Protein AF-A0A4R6UPM4-F1 (afdb_monomer_lite)

Organism: NCBI:txid1510150

Foldseek 3Di:
DDDDDDPDDPPPDDDPPPPVPVPQLPCLVVLLVQLVVLCVCLVVDQDCDPVRDGSHSLVSSLVVLLVVCVVDVVCNLSSLLSNCLNCVVSNLSNLLSSVVSPDDLLQSLLSSCLSPVVCSVSSLVSSVVVPDDSVSSVVSNVNSPVD

Radius of gyration: 22.56 Å; chains: 1; bounding box: 60×66×60 Å

Secondary structure (DSSP, 8-state):
-------------S-----------TTHHHHHHHHHHHHHHHHH---B-TT--B--HHHHHHHHHHHHHHH-GGGHHHHHHHHHHH-GGGHHHHHHHHHHTT--HHHHHHHHHHH-GGGHHHHHHHHHHTT--HHHHHHHHHHHTT-

Structure (mmCIF, N/CA/C/O backbone):
data_AF-A0A4R6UPM4-F1
#
_entry.id   AF-A0A4R6UPM4-F1
#
loop_
_atom_site.group_PDB
_atom_site.id
_atom_site.type_symbol
_atom_site.label_atom_id
_atom_site.label_alt_id
_atom_site.label_comp_id
_atom_site.label_asym_id
_atom_site.label_entity_id
_atom_site.label_seq_id
_atom_site.pdbx_PDB_ins_code
_atom_site.Cartn_x
_atom_site.Cartn_y
_atom_site.Cartn_z
_atom_site.occupancy
_atom_site.B_iso_or_equiv
_atom_site.auth_seq_id
_atom_site.auth_comp_id
_atom_site.auth_asym_id
_atom_site.auth_atom_id
_atom_site.pdbx_PDB_model_num
ATOM 1 N N . MET A 1 1 ? 41.013 51.061 36.553 1.00 39.06 1 MET A N 1
ATOM 2 C CA . MET A 1 1 ? 41.361 50.838 35.130 1.00 39.06 1 MET A CA 1
ATOM 3 C C . MET A 1 1 ? 40.379 49.775 34.633 1.00 39.06 1 MET A C 1
ATOM 5 O O . MET A 1 1 ? 40.390 48.698 35.202 1.00 39.06 1 MET A O 1
ATOM 9 N N . LYS A 1 2 ? 39.269 50.135 33.957 1.00 41.62 2 LYS A N 1
ATOM 10 C CA . LYS A 1 2 ? 39.085 50.074 32.479 1.00 41.62 2 LYS A CA 1
ATOM 11 C C . LYS A 1 2 ? 39.757 48.802 31.922 1.00 41.62 2 LYS A C 1
ATOM 13 O O . LYS A 1 2 ? 40.970 48.718 32.026 1.00 41.62 2 LYS A O 1
ATOM 18 N N . HIS A 1 3 ? 39.065 47.754 31.465 1.00 38.69 3 HIS A N 1
ATOM 19 C CA . HIS A 1 3 ? 38.100 47.657 30.353 1.00 38.69 3 HIS A CA 1
ATOM 20 C C . HIS A 1 3 ? 37.214 46.396 30.553 1.00 38.69 3 HIS A C 1
ATOM 22 O O . HIS A 1 3 ? 37.731 45.360 30.948 1.00 38.69 3 HIS A O 1
ATOM 28 N N . ALA A 1 4 ? 35.880 46.490 30.568 1.00 42.16 4 ALA A N 1
ATOM 29 C CA . ALA A 1 4 ? 34.946 46.389 29.432 1.00 42.16 4 ALA A CA 1
ATOM 30 C C . ALA A 1 4 ? 34.896 45.006 28.747 1.00 42.16 4 ALA A C 1
ATOM 32 O O . ALA A 1 4 ? 35.821 44.659 28.027 1.00 42.16 4 ALA A O 1
ATOM 33 N N . LEU A 1 5 ? 33.765 44.301 28.891 1.00 43.56 5 LEU A N 1
ATOM 34 C CA . LEU A 1 5 ? 33.126 43.498 27.835 1.00 43.56 5 LEU A CA 1
ATOM 35 C C . LEU A 1 5 ? 31.602 43.442 28.113 1.00 43.56 5 LEU A C 1
ATOM 37 O O . LEU A 1 5 ? 31.212 43.166 29.249 1.00 43.56 5 LEU A O 1
ATOM 41 N N . PRO A 1 6 ? 30.741 43.777 27.133 1.00 47.28 6 PRO A N 1
ATOM 42 C CA . PRO A 1 6 ? 29.311 43.983 27.340 1.00 47.28 6 PRO A CA 1
ATOM 43 C C . PRO A 1 6 ? 28.505 42.686 27.188 1.00 47.28 6 PRO A C 1
ATOM 45 O O . PRO A 1 6 ? 28.637 41.962 26.204 1.00 47.28 6 PRO A O 1
ATOM 48 N N . VAL A 1 7 ? 27.604 42.438 28.138 1.00 47.47 7 VAL A N 1
ATOM 49 C CA . VAL A 1 7 ? 26.461 41.533 27.968 1.00 47.47 7 VAL A CA 1
ATOM 50 C C . VAL A 1 7 ? 25.374 42.335 27.267 1.00 47.47 7 VAL A C 1
ATOM 52 O O . VAL A 1 7 ? 24.732 43.159 27.905 1.00 47.47 7 VAL A O 1
ATOM 55 N N . LEU A 1 8 ? 25.205 42.142 25.960 1.00 49.12 8 LEU A N 1
ATOM 56 C CA . LEU A 1 8 ? 24.021 42.575 25.214 1.00 49.12 8 LEU A CA 1
ATOM 57 C C . LEU A 1 8 ? 24.000 41.862 23.858 1.00 49.12 8 LEU A C 1
ATOM 59 O O . LEU A 1 8 ? 24.664 42.266 22.911 1.00 49.12 8 LEU A O 1
ATOM 63 N N . ALA A 1 9 ? 23.202 40.803 23.772 1.00 43.78 9 ALA A N 1
ATOM 64 C CA . ALA A 1 9 ? 22.684 40.300 22.506 1.00 43.78 9 ALA A CA 1
ATOM 65 C C . ALA A 1 9 ? 21.214 39.920 22.709 1.00 43.78 9 ALA A C 1
ATOM 67 O O . ALA A 1 9 ? 20.818 38.760 22.663 1.00 43.78 9 ALA A O 1
ATOM 68 N N . ALA A 1 10 ? 20.402 40.945 22.971 1.00 47.97 10 ALA A N 1
ATOM 69 C CA . ALA A 1 10 ? 19.000 40.910 22.608 1.00 47.97 10 ALA A CA 1
ATOM 70 C C . ALA A 1 10 ? 18.923 41.068 21.082 1.00 47.97 10 ALA A C 1
ATOM 72 O O . ALA A 1 10 ? 19.136 42.152 20.548 1.00 47.97 10 ALA A O 1
ATOM 73 N N . CYS A 1 11 ? 18.629 39.974 20.390 1.00 38.09 11 CYS A N 1
ATOM 74 C CA . CYS A 1 11 ? 18.047 39.987 19.051 1.00 38.09 11 CYS A CA 1
ATOM 75 C C . CYS A 1 11 ? 16.863 39.018 19.046 1.00 38.09 11 CYS A C 1
ATOM 77 O O . CYS A 1 11 ? 16.859 37.985 18.388 1.00 38.09 11 CYS A O 1
ATOM 79 N N . CYS A 1 12 ? 15.828 39.378 19.808 1.00 47.19 12 CYS A N 1
ATOM 80 C CA . CYS A 1 12 ? 14.470 39.123 19.351 1.00 47.19 12 CYS A CA 1
ATOM 81 C C . CYS A 1 12 ? 14.254 40.035 18.149 1.00 47.19 12 CYS A C 1
ATOM 83 O O . CYS A 1 12 ? 14.247 41.249 18.343 1.00 47.19 12 CYS A O 1
ATOM 85 N N . SER A 1 13 ? 14.098 39.474 16.950 1.00 53.69 13 SER A N 1
ATOM 86 C CA . SER A 1 13 ? 13.156 39.951 15.929 1.00 53.69 13 SER A CA 1
ATOM 87 C C . SER A 1 13 ? 13.282 39.133 14.644 1.00 53.69 13 SER A C 1
ATOM 89 O O . SER A 1 13 ? 14.304 39.178 13.973 1.00 53.69 13 SER A O 1
ATOM 91 N N . LEU A 1 14 ? 12.162 38.509 14.268 1.00 52.38 14 LEU A N 1
ATOM 92 C CA . LEU A 1 14 ? 11.727 38.340 12.877 1.00 52.38 14 LEU A CA 1
ATOM 93 C C . LEU A 1 14 ? 12.456 37.283 12.033 1.00 52.38 14 LEU A C 1
ATOM 95 O O . LEU A 1 14 ? 13.168 37.600 11.094 1.00 52.38 14 LEU A O 1
ATOM 99 N N . TRP A 1 15 ? 12.137 36.015 12.291 1.00 47.62 15 TRP A N 1
ATOM 100 C CA . TRP A 1 15 ? 11.417 35.172 11.321 1.00 47.62 15 TRP A CA 1
ATOM 101 C C . TRP A 1 15 ? 11.082 33.829 11.974 1.00 47.62 15 TRP A C 1
ATOM 103 O O . TRP A 1 15 ? 11.710 32.800 11.750 1.00 47.62 15 TRP A O 1
ATOM 113 N N . CYS A 1 16 ? 10.022 33.842 12.788 1.00 43.16 16 CYS A N 1
ATOM 114 C CA . CYS A 1 16 ? 9.195 32.655 12.976 1.00 43.16 16 CYS A CA 1
ATOM 115 C C . CYS A 1 16 ? 8.468 32.371 11.656 1.00 43.16 16 CYS A C 1
ATOM 117 O O . CYS A 1 16 ? 7.284 32.648 11.507 1.00 43.16 16 CYS A O 1
ATOM 119 N N . GLY A 1 17 ? 9.201 31.840 10.685 1.00 39.72 17 GLY A N 1
ATOM 120 C CA . GLY A 1 17 ? 8.640 30.985 9.658 1.00 39.72 17 GLY A CA 1
ATOM 121 C C . GLY A 1 17 ? 8.707 29.559 10.176 1.00 39.72 17 GLY A C 1
ATOM 122 O O . GLY A 1 17 ? 9.474 28.757 9.657 1.00 39.72 17 GLY A O 1
ATOM 123 N N . ALA A 1 18 ? 7.939 29.240 11.221 1.00 44.41 18 ALA A N 1
ATOM 124 C CA . ALA A 1 18 ? 7.549 27.857 11.437 1.00 44.41 18 ALA A CA 1
ATOM 125 C C . ALA A 1 18 ? 6.606 27.518 10.279 1.00 44.41 18 ALA A C 1
ATOM 127 O O . ALA A 1 18 ? 5.385 27.592 10.403 1.00 44.41 18 ALA A O 1
ATOM 128 N N . ALA A 1 19 ? 7.182 27.222 9.111 1.00 45.12 19 ALA A N 1
ATOM 129 C CA . ALA A 1 19 ? 6.507 26.354 8.177 1.00 45.12 19 ALA A CA 1
ATOM 130 C C . ALA A 1 19 ? 6.122 25.143 9.021 1.00 45.12 19 ALA A C 1
ATOM 132 O O . ALA A 1 19 ? 6.991 24.512 9.628 1.00 45.12 19 ALA A O 1
ATOM 133 N N . ALA A 1 20 ? 4.824 24.878 9.137 1.00 41.53 20 ALA A N 1
ATOM 134 C CA . ALA A 1 20 ? 4.370 23.553 9.487 1.00 41.53 20 ALA A CA 1
ATOM 135 C C . ALA A 1 20 ? 4.952 22.648 8.398 1.00 41.53 20 ALA A C 1
ATOM 137 O O . ALA A 1 20 ? 4.371 22.495 7.325 1.00 41.53 20 ALA A O 1
ATOM 138 N N . ALA A 1 21 ? 6.177 22.173 8.619 1.00 42.34 21 ALA A N 1
ATOM 139 C CA . ALA A 1 21 ? 6.778 21.120 7.844 1.00 42.34 21 ALA A CA 1
ATOM 140 C C . ALA A 1 21 ? 5.893 19.923 8.156 1.00 42.34 21 ALA A C 1
ATOM 142 O O . ALA A 1 21 ? 6.089 19.250 9.163 1.00 42.34 21 ALA A O 1
ATOM 143 N N . GLY A 1 22 ? 4.830 19.758 7.362 1.00 52.12 22 GLY A N 1
ATOM 144 C CA . GLY A 1 22 ? 4.079 18.519 7.327 1.00 52.12 22 GLY A CA 1
ATOM 145 C C . GLY A 1 22 ? 5.127 17.438 7.162 1.00 52.12 22 GLY A C 1
ATOM 146 O O . GLY A 1 22 ? 5.891 17.476 6.194 1.00 52.12 22 GLY A O 1
ATOM 147 N N . GLU A 1 23 ? 5.263 16.611 8.192 1.00 60.75 23 GLU A N 1
ATOM 148 C CA . GLU A 1 23 ? 6.357 15.666 8.343 1.00 60.75 23 GLU A CA 1
ATOM 149 C C . GLU A 1 23 ? 6.380 14.797 7.086 1.00 60.75 23 GLU A C 1
ATOM 151 O O . GLU A 1 23 ? 5.492 13.980 6.841 1.00 60.75 23 GLU A O 1
ATOM 156 N N . THR A 1 24 ? 7.316 15.102 6.187 1.00 81.19 24 THR A N 1
ATOM 157 C CA . THR A 1 24 ? 7.349 14.459 4.880 1.00 81.19 24 THR A CA 1
ATOM 158 C C . THR A 1 24 ? 7.892 13.067 5.119 1.00 81.19 24 THR A C 1
ATOM 160 O O . THR A 1 24 ? 8.958 12.921 5.717 1.00 81.19 24 THR A O 1
ATOM 163 N N . ASN A 1 25 ? 7.146 12.048 4.696 1.00 88.44 25 ASN A N 1
ATOM 164 C CA . ASN A 1 25 ? 7.527 10.666 4.939 1.00 88.44 25 ASN A CA 1
ATOM 165 C C . ASN A 1 25 ? 8.954 10.419 4.400 1.00 88.44 25 ASN A C 1
ATOM 167 O O . ASN A 1 25 ? 9.212 10.709 3.224 1.00 88.44 25 ASN A O 1
ATOM 171 N N . PRO A 1 26 ? 9.884 9.904 5.232 1.00 92.25 26 PRO A N 1
ATOM 172 C CA . PRO A 1 26 ? 11.298 9.792 4.873 1.00 92.25 26 PRO A CA 1
ATOM 173 C C . PRO A 1 26 ? 11.546 8.887 3.658 1.00 92.25 26 PRO A C 1
ATOM 175 O O . PRO A 1 26 ? 12.593 8.991 3.024 1.00 92.25 26 PRO A O 1
ATOM 178 N N . TYR A 1 27 ? 10.584 8.035 3.293 1.00 96.94 27 TYR A N 1
ATOM 179 C CA . TYR A 1 27 ? 10.697 7.114 2.162 1.00 96.94 27 TYR A CA 1
ATOM 180 C C . TYR A 1 27 ? 10.088 7.630 0.857 1.00 96.94 27 TYR A C 1
ATOM 182 O O . TYR A 1 27 ? 10.147 6.930 -0.154 1.00 96.94 27 TYR A O 1
ATOM 190 N N . ASN A 1 28 ? 9.557 8.857 0.823 1.00 97.12 28 ASN A N 1
ATOM 191 C CA . ASN A 1 28 ? 9.021 9.426 -0.418 1.00 97.12 28 ASN A CA 1
ATOM 192 C C . ASN A 1 28 ? 10.089 9.511 -1.518 1.00 97.12 28 ASN A C 1
ATOM 194 O O . ASN A 1 28 ? 9.790 9.224 -2.672 1.00 97.12 28 ASN A O 1
ATOM 198 N N . ALA A 1 29 ? 11.341 9.834 -1.173 1.00 96.19 29 ALA A N 1
ATOM 199 C CA . ALA A 1 29 ? 12.440 9.863 -2.142 1.00 96.19 29 ALA A CA 1
ATOM 200 C C . ALA A 1 29 ? 12.736 8.472 -2.733 1.00 96.19 29 ALA A C 1
ATOM 202 O O . ALA A 1 29 ? 12.873 8.341 -3.946 1.00 96.19 29 ALA A O 1
ATOM 203 N N . TYR A 1 30 ? 12.753 7.436 -1.888 1.00 96.62 30 TYR A N 1
ATOM 204 C CA . TYR A 1 30 ? 12.938 6.045 -2.314 1.00 96.62 30 TYR A CA 1
ATOM 205 C C . TYR A 1 30 ? 11.845 5.611 -3.301 1.00 96.62 30 TYR A C 1
ATOM 207 O O . TYR A 1 30 ? 12.132 5.091 -4.378 1.00 96.62 30 TYR A O 1
ATOM 215 N N . PHE A 1 31 ? 10.581 5.889 -2.979 1.00 98.19 31 PHE A N 1
ATOM 216 C CA . PHE A 1 31 ? 9.471 5.539 -3.861 1.00 98.19 31 PHE A CA 1
ATOM 217 C C . PHE A 1 31 ? 9.400 6.404 -5.119 1.00 98.19 31 PHE A C 1
ATOM 219 O O . PHE A 1 31 ? 8.948 5.923 -6.156 1.00 98.19 31 PHE A O 1
ATOM 226 N N . GLN A 1 32 ? 9.853 7.657 -5.069 1.00 98.38 32 GLN A N 1
ATOM 227 C CA . GLN A 1 32 ? 9.954 8.494 -6.263 1.00 98.38 32 GLN A CA 1
ATOM 228 C C . GLN A 1 32 ? 10.977 7.910 -7.243 1.00 98.38 32 GLN A C 1
ATOM 230 O O . GLN A 1 32 ? 10.685 7.781 -8.431 1.00 98.38 32 GLN A O 1
ATOM 235 N N . GLU A 1 33 ? 12.133 7.472 -6.741 1.00 97.75 33 GLU A N 1
ATOM 236 C CA . GLU A 1 33 ? 13.143 6.801 -7.555 1.00 97.75 33 GLU A CA 1
ATOM 237 C C . GLU A 1 33 ? 12.604 5.495 -8.163 1.00 97.75 33 GLU A C 1
ATOM 239 O O . GLU A 1 33 ? 12.728 5.284 -9.371 1.00 97.75 33 GLU A O 1
ATOM 244 N N . ALA A 1 34 ? 11.928 4.657 -7.368 1.00 97.31 34 ALA A N 1
ATOM 245 C CA . ALA A 1 34 ? 11.306 3.425 -7.859 1.00 97.31 34 ALA A CA 1
ATOM 246 C C . ALA A 1 34 ? 10.280 3.696 -8.978 1.00 97.31 34 ALA A C 1
ATOM 248 O O . ALA A 1 34 ? 10.257 2.998 -9.995 1.00 97.31 34 ALA A O 1
ATOM 249 N N . LEU A 1 35 ? 9.457 4.742 -8.833 1.00 97.44 35 LEU A N 1
ATOM 250 C CA . LEU A 1 35 ? 8.493 5.156 -9.854 1.00 97.44 35 LEU A CA 1
ATOM 251 C C . LEU A 1 35 ? 9.185 5.555 -11.163 1.00 97.44 35 LEU A C 1
ATOM 253 O O . LEU A 1 35 ? 8.747 5.151 -12.245 1.00 97.44 35 LEU A O 1
ATOM 257 N N . ASP A 1 36 ? 10.260 6.334 -11.078 1.00 96.75 36 ASP A N 1
ATOM 258 C CA . ASP A 1 36 ? 10.990 6.816 -12.249 1.00 96.75 36 ASP A CA 1
ATOM 259 C C . ASP A 1 36 ? 11.743 5.683 -12.961 1.00 96.75 36 ASP A C 1
ATOM 261 O O . ASP A 1 36 ? 11.717 5.601 -14.198 1.00 96.75 36 ASP A O 1
ATOM 265 N N . GLN A 1 37 ? 12.318 4.743 -12.207 1.00 94.69 37 GLN A N 1
ATOM 266 C CA . GLN A 1 37 ? 12.907 3.518 -12.751 1.00 94.69 37 GLN A CA 1
ATOM 267 C C . GLN A 1 37 ? 11.852 2.669 -13.475 1.00 94.69 37 GLN A C 1
ATOM 269 O O . GLN A 1 37 ? 12.035 2.326 -14.644 1.00 94.69 37 GLN A O 1
ATOM 274 N N . CYS A 1 38 ? 10.708 2.398 -12.842 1.00 94.12 38 CYS A N 1
ATOM 275 C CA . CYS A 1 38 ? 9.637 1.602 -13.443 1.00 94.12 38 CYS A CA 1
ATOM 276 C C . CYS A 1 38 ? 9.047 2.245 -14.703 1.00 94.12 38 CYS A C 1
ATOM 278 O O . CYS A 1 38 ? 8.804 1.560 -15.697 1.00 94.12 38 CYS A O 1
ATOM 280 N N . ARG A 1 39 ? 8.876 3.573 -14.717 1.00 92.75 39 ARG A N 1
ATOM 281 C CA . ARG A 1 39 ? 8.463 4.315 -15.920 1.00 92.75 39 ARG A CA 1
ATOM 282 C C . ARG A 1 39 ? 9.494 4.223 -17.037 1.00 92.75 39 ARG A C 1
ATOM 284 O O . ARG A 1 39 ? 9.118 4.124 -18.201 1.00 92.75 39 ARG A O 1
ATOM 291 N N . THR A 1 40 ? 10.777 4.278 -16.697 1.00 91.25 40 THR A N 1
ATOM 292 C CA . THR A 1 40 ? 11.869 4.149 -17.666 1.00 91.25 40 THR A CA 1
ATOM 293 C C . THR A 1 40 ? 11.876 2.750 -18.273 1.00 91.25 40 THR A C 1
ATOM 295 O O . THR A 1 40 ? 11.833 2.614 -19.493 1.00 91.25 40 THR A O 1
ATOM 298 N N . LEU A 1 41 ? 11.823 1.711 -17.439 1.00 86.44 41 LEU A N 1
ATOM 299 C CA . LEU A 1 41 ? 11.785 0.320 -17.889 1.00 86.44 41 LEU A CA 1
ATOM 300 C C . LEU A 1 41 ? 10.557 0.033 -18.766 1.00 86.44 41 LEU A C 1
ATOM 302 O O . LEU A 1 41 ? 10.701 -0.542 -19.843 1.00 86.44 41 LEU A O 1
ATOM 306 N N . ALA A 1 42 ? 9.373 0.514 -18.374 1.00 85.38 42 ALA A N 1
ATOM 307 C CA . ALA A 1 42 ? 8.143 0.333 -19.148 1.00 85.38 42 ALA A CA 1
ATOM 308 C C . ALA A 1 42 ? 8.184 1.012 -20.530 1.00 85.38 42 ALA A C 1
ATOM 310 O O . ALA A 1 42 ? 7.531 0.550 -21.462 1.00 85.38 42 ALA A O 1
ATOM 311 N N . LYS A 1 43 ? 8.962 2.093 -20.695 1.00 83.00 43 LYS A N 1
ATOM 312 C CA . LYS A 1 43 ? 9.158 2.746 -22.001 1.00 83.00 43 LYS A CA 1
ATOM 313 C C . LYS A 1 43 ? 10.061 1.941 -22.934 1.00 83.00 43 LYS A C 1
ATOM 315 O O . LYS A 1 43 ? 9.815 1.921 -24.135 1.00 83.00 43 LYS A O 1
ATOM 320 N N . PHE A 1 44 ? 11.119 1.331 -22.401 1.00 75.69 44 PHE A N 1
ATOM 321 C CA . PHE A 1 44 ? 12.135 0.644 -23.207 1.00 75.69 44 PHE A CA 1
ATOM 322 C C . PHE A 1 44 ? 11.839 -0.834 -23.444 1.00 75.69 44 PHE A C 1
ATOM 324 O O . PHE A 1 44 ? 12.395 -1.412 -24.375 1.00 75.69 44 PHE A O 1
ATOM 331 N N . ASN A 1 45 ? 10.968 -1.438 -22.636 1.00 65.50 45 ASN A N 1
ATOM 332 C CA . ASN A 1 45 ? 10.633 -2.849 -22.748 1.00 65.50 45 ASN A CA 1
ATOM 333 C C . ASN A 1 45 ? 9.112 -3.071 -22.790 1.00 65.50 45 ASN A C 1
ATOM 335 O O . ASN A 1 45 ? 8.553 -3.651 -21.857 1.00 65.50 45 ASN A O 1
ATOM 339 N N . PRO A 1 46 ? 8.417 -2.631 -23.858 1.00 62.09 46 PRO A N 1
ATOM 340 C CA . PRO A 1 46 ? 7.016 -2.969 -24.075 1.00 62.09 46 PRO A CA 1
ATOM 341 C C . PRO A 1 46 ? 6.917 -4.440 -24.513 1.00 62.09 46 PRO A C 1
ATOM 343 O O . PRO A 1 46 ? 6.569 -4.742 -25.651 1.00 62.09 46 PRO A O 1
ATOM 346 N N . GLN A 1 47 ? 7.308 -5.377 -23.649 1.00 57.50 47 GLN A N 1
ATOM 347 C CA . GLN A 1 47 ? 7.097 -6.795 -23.901 1.00 57.50 47 GLN A CA 1
ATOM 348 C C . GLN A 1 47 ? 5.697 -7.174 -23.440 1.00 57.50 47 GLN A C 1
ATOM 350 O O . GLN A 1 47 ? 5.379 -7.162 -22.253 1.00 57.50 47 GLN A O 1
ATOM 355 N N . THR A 1 48 ? 4.870 -7.529 -24.414 1.00 52.25 48 THR A N 1
ATOM 356 C CA . THR A 1 48 ? 3.817 -8.519 -24.232 1.00 52.25 48 THR A CA 1
ATOM 357 C C . THR A 1 48 ? 4.529 -9.866 -24.228 1.00 52.25 48 THR A C 1
ATOM 359 O O . THR A 1 48 ? 5.016 -10.305 -25.272 1.00 52.25 48 THR A O 1
ATOM 362 N N . ASP A 1 49 ? 4.681 -10.504 -23.071 1.00 50.31 49 ASP A N 1
ATOM 363 C CA . ASP A 1 49 ? 5.12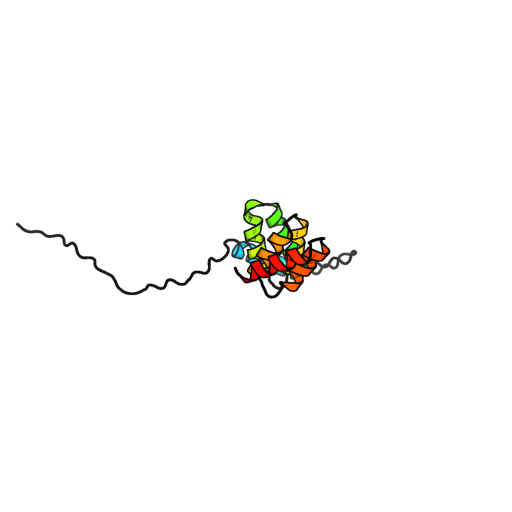3 -11.896 -23.078 1.00 50.31 49 ASP A CA 1
ATOM 364 C C . ASP A 1 49 ? 4.035 -12.794 -23.710 1.00 50.31 49 ASP A C 1
ATOM 366 O O . ASP A 1 49 ? 2.879 -12.395 -23.882 1.00 50.31 49 ASP A O 1
ATOM 370 N N . ALA A 1 50 ? 4.397 -14.021 -24.093 1.00 46.06 50 ALA A N 1
ATOM 371 C CA . ALA A 1 50 ? 3.455 -14.983 -24.676 1.00 46.06 50 ALA A CA 1
ATOM 372 C C . ALA A 1 50 ? 2.335 -15.416 -23.697 1.00 46.06 50 ALA A C 1
ATOM 374 O O . ALA A 1 50 ? 1.391 -16.087 -24.113 1.00 46.06 50 ALA A O 1
ATOM 375 N N . SER A 1 51 ? 2.426 -15.024 -22.419 1.00 51.84 51 SER A N 1
ATOM 376 C CA . SER A 1 51 ? 1.400 -15.188 -21.382 1.00 51.84 51 SER A CA 1
ATOM 377 C C . SER A 1 51 ? 0.498 -13.959 -21.193 1.00 51.84 51 SER A C 1
ATOM 379 O O . SER A 1 51 ? -0.445 -14.024 -20.407 1.00 51.84 51 SER A O 1
ATOM 381 N N . GLY A 1 52 ? 0.736 -12.860 -21.917 1.00 51.00 52 GLY A N 1
ATOM 382 C CA . GLY A 1 52 ? -0.043 -11.625 -21.817 1.00 51.00 52 GLY A CA 1
ATOM 383 C C . GLY A 1 52 ? 0.286 -10.736 -20.610 1.00 51.00 52 GLY A C 1
ATOM 384 O O . GLY A 1 52 ? -0.460 -9.792 -20.351 1.00 51.00 52 GLY A O 1
ATOM 385 N N . SER A 1 53 ? 1.375 -10.990 -19.878 1.00 51.41 53 SER A N 1
ATOM 386 C CA . SER A 1 53 ? 1.794 -10.158 -18.748 1.00 51.41 53 SER A CA 1
ATOM 387 C C . SER A 1 53 ? 2.491 -8.902 -19.269 1.00 51.41 53 SER A C 1
ATOM 389 O O . SER A 1 53 ? 3.626 -8.924 -19.742 1.00 51.41 53 SER A O 1
ATOM 391 N N . TYR A 1 54 ? 1.766 -7.789 -19.251 1.00 58.38 54 TYR A N 1
ATOM 392 C CA . TYR A 1 54 ? 2.273 -6.490 -19.671 1.00 58.38 54 TYR A CA 1
ATOM 393 C C . TYR A 1 54 ? 3.189 -5.924 -18.578 1.00 58.38 54 TYR A C 1
ATOM 395 O O . TYR A 1 54 ? 2.736 -5.665 -17.457 1.00 58.38 54 TYR A O 1
ATOM 403 N N . PHE A 1 55 ? 4.468 -5.695 -18.902 1.00 71.69 55 PHE A N 1
ATOM 404 C CA . PHE A 1 55 ? 5.381 -4.946 -18.034 1.00 71.69 55 PHE A CA 1
ATOM 405 C C . PHE A 1 55 ? 4.961 -3.462 -18.008 1.00 71.69 55 PHE A C 1
ATOM 407 O O . PHE A 1 55 ? 5.488 -2.619 -18.734 1.00 71.69 55 PHE A O 1
ATOM 414 N N . SER A 1 56 ? 3.949 -3.136 -17.196 1.00 87.19 56 SER A N 1
ATOM 415 C CA . SER A 1 56 ? 3.542 -1.757 -16.923 1.00 87.19 56 SER A CA 1
ATOM 416 C C . SER A 1 56 ? 4.420 -1.137 -15.845 1.00 87.19 56 SER A C 1
ATOM 418 O O . SER A 1 56 ? 4.921 -1.805 -14.939 1.00 87.19 56 SER A O 1
ATOM 420 N N . ALA A 1 57 ? 4.516 0.193 -15.886 1.00 91.75 57 ALA A N 1
ATOM 421 C CA . ALA A 1 57 ? 5.067 0.958 -14.776 1.00 91.75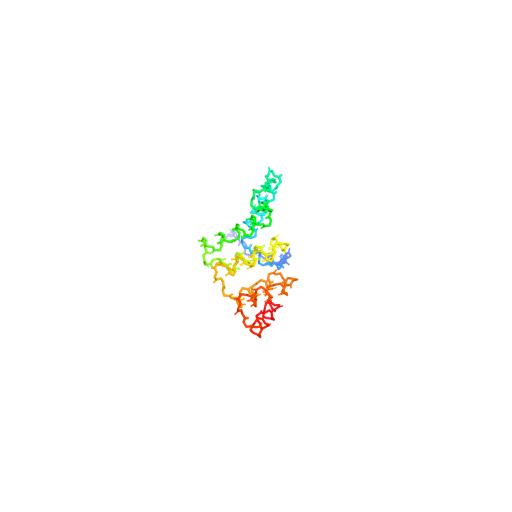 57 ALA A CA 1
ATOM 422 C C . ALA A 1 57 ? 4.304 0.689 -13.463 1.00 91.75 57 ALA A C 1
ATOM 424 O O . ALA A 1 57 ? 4.923 0.700 -12.408 1.00 91.75 57 ALA A O 1
ATOM 425 N N . GLU A 1 58 ? 3.000 0.400 -13.534 1.00 93.50 58 GLU A N 1
ATOM 426 C CA . GLU A 1 58 ? 2.166 0.027 -12.386 1.00 93.50 58 GLU A CA 1
ATOM 427 C C . GLU A 1 58 ? 2.590 -1.302 -11.754 1.00 93.50 58 GLU A C 1
ATOM 429 O O . GLU A 1 58 ? 2.929 -1.321 -10.574 1.00 93.50 58 GLU A O 1
ATOM 434 N N . HIS A 1 59 ? 2.639 -2.392 -12.530 1.00 91.38 59 HIS A N 1
ATOM 435 C CA . HIS A 1 59 ? 3.035 -3.704 -12.011 1.00 91.38 59 HIS A CA 1
ATOM 436 C C . HIS A 1 59 ? 4.465 -3.679 -11.470 1.00 91.38 59 HIS A C 1
ATOM 438 O O . HIS A 1 59 ? 4.727 -4.223 -10.399 1.00 91.38 59 HIS A O 1
ATOM 444 N N . CYS A 1 60 ? 5.384 -3.012 -12.177 1.00 93.69 60 CYS A N 1
ATOM 445 C CA . CYS A 1 60 ? 6.748 -2.817 -11.694 1.00 93.69 60 CYS A CA 1
ATOM 446 C C . CYS A 1 60 ? 6.766 -2.066 -10.357 1.00 93.69 60 CYS A C 1
ATOM 448 O O . CYS A 1 60 ? 7.441 -2.493 -9.423 1.00 93.69 60 CYS A O 1
ATOM 450 N N . TYR A 1 61 ? 6.011 -0.970 -10.250 1.00 97.31 61 TYR A N 1
ATOM 451 C CA . TYR A 1 61 ? 5.991 -0.145 -9.048 1.00 97.31 61 TYR A CA 1
ATOM 452 C C . TYR A 1 61 ? 5.410 -0.895 -7.853 1.00 97.31 61 TYR A C 1
ATOM 454 O O . TYR A 1 61 ? 6.025 -0.925 -6.792 1.00 97.31 61 TYR A O 1
ATOM 462 N N . ALA A 1 62 ? 4.271 -1.562 -8.034 1.00 96.38 62 ALA A N 1
ATOM 463 C CA . ALA A 1 62 ? 3.655 -2.347 -6.976 1.00 96.38 62 ALA A CA 1
ATOM 464 C C . ALA A 1 62 ? 4.541 -3.523 -6.538 1.00 96.38 62 ALA A C 1
ATOM 466 O O . ALA A 1 62 ? 4.609 -3.830 -5.349 1.00 96.38 62 ALA A O 1
ATOM 467 N N . TRP A 1 63 ? 5.271 -4.151 -7.467 1.00 94.94 63 TRP A N 1
ATOM 468 C CA . TRP A 1 63 ? 6.272 -5.164 -7.129 1.00 94.94 63 TRP A CA 1
ATOM 469 C C . TRP A 1 63 ? 7.435 -4.582 -6.312 1.00 94.94 63 TRP A C 1
ATOM 471 O O . TRP A 1 63 ? 7.803 -5.159 -5.294 1.00 94.94 63 TRP A O 1
ATOM 481 N N . GLN A 1 64 ? 7.962 -3.409 -6.677 1.00 96.94 64 GLN A N 1
ATOM 482 C CA . GLN A 1 64 ? 8.973 -2.705 -5.872 1.00 96.94 64 GLN A CA 1
ATOM 483 C C . GLN A 1 64 ? 8.447 -2.364 -4.468 1.00 96.94 64 GLN A C 1
ATOM 485 O O . GLN A 1 64 ? 9.148 -2.560 -3.476 1.00 96.94 64 GLN A O 1
ATOM 490 N N . SER A 1 65 ? 7.191 -1.920 -4.356 1.00 98.00 65 SER A N 1
ATOM 491 C CA . SER A 1 65 ? 6.537 -1.709 -3.061 1.00 98.00 65 SER A CA 1
ATOM 492 C C . SER A 1 65 ? 6.449 -2.994 -2.242 1.00 98.00 65 SER A C 1
ATOM 494 O O . SER A 1 65 ? 6.781 -2.974 -1.059 1.00 98.00 65 SER A O 1
ATOM 496 N N . GLN A 1 66 ? 6.070 -4.111 -2.869 1.00 97.56 66 GLN A N 1
ATOM 497 C CA . GLN A 1 66 ? 6.041 -5.425 -2.229 1.00 97.56 66 GLN A CA 1
ATOM 498 C C . GLN A 1 66 ? 7.409 -5.792 -1.639 1.00 97.56 66 GLN A C 1
ATOM 500 O O . GLN A 1 66 ? 7.492 -6.141 -0.461 1.00 97.56 66 GLN A O 1
ATOM 505 N N . LEU A 1 67 ? 8.474 -5.661 -2.435 1.00 97.31 67 LEU A N 1
ATOM 506 C CA . LEU A 1 67 ? 9.838 -5.953 -1.996 1.00 97.31 67 LEU A CA 1
ATOM 507 C C . LEU A 1 67 ? 10.245 -5.083 -0.804 1.00 97.31 67 LEU A C 1
ATOM 509 O O . LEU A 1 67 ? 10.795 -5.601 0.161 1.00 97.31 67 LEU A O 1
ATOM 513 N N . ALA A 1 68 ? 9.921 -3.786 -0.821 1.00 97.56 68 ALA A N 1
ATOM 514 C CA . ALA A 1 68 ? 10.205 -2.893 0.303 1.00 97.56 68 ALA A CA 1
ATOM 515 C C . ALA A 1 68 ? 9.493 -3.340 1.593 1.00 97.56 68 ALA A C 1
ATOM 517 O O . ALA A 1 68 ? 10.074 -3.306 2.680 1.00 97.56 68 ALA A O 1
ATOM 518 N N . TYR A 1 69 ? 8.241 -3.795 1.487 1.00 97.31 69 TYR A N 1
ATOM 519 C CA . TYR A 1 69 ? 7.504 -4.335 2.630 1.00 97.31 69 TYR A CA 1
ATOM 520 C C . TYR A 1 69 ? 8.169 -5.599 3.186 1.00 97.31 69 TYR A C 1
ATOM 522 O O . TYR A 1 69 ? 8.254 -5.777 4.404 1.00 97.31 69 TYR A O 1
ATOM 530 N N . GLU A 1 70 ? 8.613 -6.495 2.312 1.00 96.25 70 GLU A N 1
ATOM 531 C CA . GLU A 1 70 ? 9.243 -7.761 2.685 1.00 96.25 70 GLU A CA 1
ATOM 532 C C . GLU A 1 70 ? 10.631 -7.558 3.306 1.00 96.25 70 GLU A C 1
ATOM 534 O O . GLU A 1 70 ? 10.910 -8.168 4.338 1.00 96.25 70 GLU A O 1
ATOM 539 N N . ASP A 1 71 ? 11.442 -6.664 2.736 1.00 96.69 71 ASP A N 1
ATOM 540 C CA . ASP A 1 71 ? 12.835 -6.416 3.126 1.00 96.69 71 ASP A CA 1
ATOM 541 C C . ASP A 1 71 ? 12.963 -5.773 4.515 1.00 96.69 71 ASP A C 1
ATOM 543 O O . ASP A 1 71 ? 13.801 -6.175 5.323 1.00 96.69 71 ASP A O 1
ATOM 547 N N . ASN A 1 72 ? 12.083 -4.820 4.846 1.00 95.25 72 ASN A N 1
ATOM 548 C CA . ASN A 1 72 ? 12.098 -4.169 6.155 1.00 95.25 72 ASN A CA 1
ATOM 549 C C . ASN A 1 72 ? 10.695 -4.101 6.794 1.00 95.25 72 ASN A C 1
ATOM 551 O O . ASN A 1 72 ? 9.992 -3.085 6.710 1.00 95.25 72 ASN A O 1
ATOM 555 N N . PRO A 1 73 ? 10.296 -5.168 7.522 1.00 92.69 73 PRO A N 1
ATOM 556 C CA . PRO A 1 73 ? 8.997 -5.257 8.181 1.00 92.69 73 PRO A CA 1
ATOM 557 C C . PRO A 1 73 ? 8.701 -4.154 9.198 1.00 92.69 73 PRO A C 1
ATOM 559 O O . PRO A 1 73 ? 7.535 -3.835 9.420 1.00 92.69 73 PRO A O 1
ATOM 562 N N . GLN A 1 74 ? 9.732 -3.562 9.808 1.00 93.88 74 GLN A N 1
ATOM 563 C CA . GLN A 1 74 ? 9.569 -2.508 10.816 1.00 93.88 74 GLN A CA 1
ATOM 564 C C . GLN A 1 74 ? 9.138 -1.174 10.193 1.00 93.88 74 GLN A C 1
ATOM 566 O O . GLN A 1 74 ? 8.490 -0.372 10.860 1.00 93.88 74 GLN A O 1
ATOM 571 N N . ALA A 1 75 ? 9.459 -0.952 8.915 1.00 96.44 75 ALA A N 1
ATOM 572 C CA . ALA A 1 75 ? 9.120 0.262 8.174 1.00 96.44 75 ALA A CA 1
ATOM 573 C C . ALA A 1 75 ? 7.885 0.102 7.266 1.00 96.44 75 ALA A C 1
ATOM 575 O O . ALA A 1 75 ? 7.505 1.051 6.580 1.00 96.44 75 ALA A O 1
ATOM 576 N N . ARG A 1 76 ? 7.223 -1.066 7.274 1.00 95.94 76 ARG A N 1
ATOM 577 C CA . ARG A 1 76 ? 6.066 -1.404 6.419 1.00 95.94 76 ARG A CA 1
ATOM 578 C C . ARG A 1 76 ? 4.997 -0.310 6.362 1.00 95.94 76 ARG A C 1
ATOM 580 O O . ARG A 1 76 ? 4.599 0.089 5.271 1.00 95.94 76 ARG A O 1
ATOM 587 N N . ASP A 1 77 ? 4.579 0.221 7.509 1.00 97.06 77 ASP A N 1
ATOM 588 C CA . ASP A 1 77 ? 3.553 1.272 7.582 1.00 97.06 77 ASP A CA 1
ATOM 589 C C . ASP A 1 77 ? 3.977 2.554 6.852 1.00 97.06 77 ASP A C 1
ATOM 591 O O . ASP A 1 77 ? 3.198 3.164 6.109 1.00 97.06 77 ASP A O 1
ATOM 595 N N . GLN A 1 78 ? 5.236 2.950 7.050 1.00 97.62 78 GLN A N 1
ATOM 596 C CA . GLN A 1 78 ? 5.818 4.132 6.425 1.00 97.62 78 GLN A CA 1
ATOM 597 C C . GLN A 1 78 ? 6.001 3.900 4.924 1.00 97.62 78 GLN A C 1
ATOM 599 O O . GLN A 1 78 ? 5.706 4.799 4.140 1.00 97.62 78 GLN A O 1
ATOM 604 N N . TYR A 1 79 ? 6.385 2.694 4.503 1.00 98.44 79 TYR A N 1
ATOM 605 C CA . TYR A 1 79 ? 6.484 2.357 3.089 1.00 98.44 79 TYR A CA 1
ATOM 606 C C . TYR A 1 79 ? 5.137 2.349 2.375 1.00 98.44 79 TYR A C 1
ATOM 608 O O . TYR A 1 79 ? 5.034 2.917 1.292 1.00 98.44 79 TYR A O 1
ATOM 616 N N . LEU A 1 80 ? 4.095 1.750 2.960 1.00 98.44 80 LEU A N 1
ATOM 617 C CA . LEU A 1 80 ? 2.758 1.761 2.359 1.00 98.44 80 LEU A CA 1
ATOM 618 C C . LEU A 1 80 ? 2.258 3.199 2.193 1.00 98.44 80 LEU A C 1
ATOM 620 O O . LEU A 1 80 ? 1.795 3.582 1.122 1.00 98.44 80 LEU A O 1
ATOM 624 N N . THR A 1 81 ? 2.421 4.011 3.236 1.00 98.12 81 THR A N 1
ATOM 625 C CA . THR A 1 81 ? 2.042 5.427 3.210 1.00 98.12 81 THR A CA 1
ATOM 626 C C . THR A 1 81 ? 2.801 6.190 2.120 1.00 98.12 81 THR A C 1
ATOM 628 O O . THR A 1 81 ? 2.179 6.894 1.329 1.00 98.12 81 THR A O 1
ATOM 631 N N . ALA A 1 82 ? 4.126 6.025 2.038 1.00 98.19 82 ALA A N 1
ATOM 632 C CA . ALA A 1 82 ? 4.958 6.703 1.045 1.00 98.19 82 ALA A CA 1
ATOM 633 C C . ALA A 1 82 ? 4.615 6.277 -0.389 1.00 98.19 82 ALA A C 1
ATOM 635 O O . ALA A 1 82 ? 4.453 7.127 -1.263 1.00 98.19 82 ALA A O 1
ATOM 636 N N . ALA A 1 83 ? 4.447 4.973 -0.626 1.00 98.50 83 ALA A N 1
ATOM 637 C CA . ALA A 1 83 ? 4.126 4.444 -1.947 1.00 98.50 83 ALA A CA 1
ATOM 638 C C . ALA A 1 83 ? 2.810 5.031 -2.491 1.00 98.50 83 ALA A C 1
ATOM 640 O O . ALA A 1 83 ? 2.742 5.498 -3.628 1.00 98.50 83 ALA A O 1
ATOM 641 N N . LEU A 1 84 ? 1.777 5.093 -1.644 1.00 98.25 84 LEU A N 1
ATOM 642 C CA . LEU A 1 84 ? 0.475 5.657 -2.009 1.00 98.25 84 LEU A CA 1
ATOM 643 C C . LEU A 1 84 ? 0.508 7.183 -2.188 1.00 98.25 84 LEU A C 1
ATOM 645 O O . LEU A 1 84 ? -0.228 7.713 -3.018 1.00 98.25 84 LEU A O 1
ATOM 649 N N . GLN A 1 85 ? 1.354 7.894 -1.437 1.00 97.12 85 GLN A N 1
ATOM 650 C CA . GLN A 1 85 ? 1.543 9.340 -1.595 1.00 97.12 85 GLN A CA 1
ATOM 651 C C . GLN A 1 85 ? 2.271 9.692 -2.898 1.00 97.12 85 GLN A C 1
ATOM 653 O O . GLN A 1 85 ? 1.918 10.674 -3.551 1.00 97.12 85 GLN A O 1
ATOM 658 N N . VAL A 1 86 ? 3.279 8.902 -3.276 1.00 98.19 86 VAL A N 1
ATOM 659 C CA . VAL A 1 86 ? 4.120 9.148 -4.456 1.00 98.19 86 VAL A CA 1
ATOM 660 C C . VAL A 1 86 ? 3.421 8.745 -5.754 1.00 98.19 86 VAL A C 1
ATOM 662 O O . VAL A 1 86 ? 3.472 9.484 -6.740 1.00 98.19 86 VAL A O 1
ATOM 665 N N . ALA A 1 87 ? 2.760 7.587 -5.776 1.00 97.94 87 ALA A N 1
ATOM 666 C CA . ALA A 1 87 ? 2.094 7.069 -6.967 1.00 97.94 87 ALA A CA 1
ATOM 667 C C . ALA A 1 87 ? 0.621 6.717 -6.696 1.00 97.94 87 ALA A C 1
ATOM 669 O O . ALA A 1 87 ? 0.223 5.562 -6.858 1.00 97.94 87 ALA A O 1
ATOM 670 N N . PRO A 1 88 ? -0.231 7.699 -6.342 1.00 97.38 88 PRO A N 1
ATOM 671 C CA . PRO A 1 88 ? -1.640 7.448 -6.036 1.00 97.38 88 PRO A CA 1
ATOM 672 C C . PRO A 1 88 ? -2.418 6.836 -7.209 1.00 97.38 88 PRO A C 1
ATOM 674 O O . PRO A 1 88 ? -3.426 6.168 -7.003 1.00 97.38 88 PRO A O 1
ATOM 677 N N . GLN A 1 89 ? -1.952 7.022 -8.447 1.00 96.75 89 GLN A N 1
ATOM 678 C CA . GLN A 1 89 ? -2.534 6.370 -9.621 1.00 96.75 89 GLN A CA 1
ATOM 679 C C . GLN A 1 89 ? -2.357 4.840 -9.637 1.00 96.75 89 GLN A C 1
ATOM 681 O O . GLN A 1 89 ? -3.050 4.184 -10.401 1.00 96.75 89 GLN A O 1
ATOM 686 N N . TYR A 1 90 ? -1.454 4.284 -8.819 1.00 97.44 90 TYR A N 1
ATOM 687 C CA . TYR A 1 90 ? -1.201 2.840 -8.672 1.00 97.44 90 TYR A CA 1
ATOM 688 C C . TYR A 1 90 ? -1.696 2.306 -7.320 1.00 97.44 90 TYR A C 1
ATOM 690 O O . TYR A 1 90 ? -1.236 1.269 -6.837 1.00 97.44 90 TYR A O 1
ATOM 698 N N . ALA A 1 91 ? -2.607 3.039 -6.672 1.00 97.81 91 ALA A N 1
ATOM 699 C CA . ALA A 1 91 ? -3.058 2.762 -5.315 1.00 97.81 91 ALA A CA 1
ATOM 700 C C . ALA A 1 91 ? -3.688 1.373 -5.145 1.00 97.81 91 ALA A C 1
ATOM 702 O O . ALA A 1 91 ? -3.446 0.723 -4.132 1.00 97.81 91 ALA A O 1
ATOM 703 N N . GLU A 1 92 ? -4.472 0.916 -6.124 1.00 97.94 92 GLU A N 1
ATOM 704 C CA . GLU A 1 92 ? -5.140 -0.389 -6.096 1.00 97.94 92 GLU A CA 1
ATOM 705 C C . GLU A 1 92 ? -4.136 -1.544 -6.013 1.00 97.94 92 GLU A C 1
ATOM 707 O O . GLU A 1 92 ? -4.146 -2.294 -5.034 1.00 97.94 92 GLU A O 1
ATOM 712 N N . GLU A 1 93 ? -3.231 -1.645 -6.989 1.00 97.38 93 GLU A N 1
ATOM 713 C CA . GLU A 1 93 ? -2.241 -2.723 -7.053 1.00 97.38 93 GLU A CA 1
ATOM 714 C C . GLU A 1 93 ? -1.238 -2.628 -5.889 1.00 97.38 93 GLU A C 1
ATOM 716 O O . GLU A 1 93 ? -0.924 -3.628 -5.245 1.00 97.38 93 GLU A O 1
ATOM 721 N N . THR A 1 94 ? -0.796 -1.416 -5.530 1.00 98.31 94 THR A N 1
ATOM 722 C CA . THR A 1 94 ? 0.116 -1.189 -4.389 1.00 98.31 94 THR A CA 1
ATOM 723 C C . THR A 1 94 ? -0.503 -1.673 -3.075 1.00 98.31 94 THR A C 1
ATOM 725 O O . THR A 1 94 ? 0.134 -2.379 -2.289 1.00 98.31 94 THR A O 1
ATOM 728 N N . PHE A 1 95 ? -1.772 -1.332 -2.839 1.00 98.69 95 PHE A N 1
ATOM 729 C CA . PHE A 1 95 ? -2.500 -1.772 -1.655 1.00 98.69 95 PHE A CA 1
ATOM 730 C C . PHE A 1 95 ? -2.761 -3.282 -1.666 1.00 98.69 95 PHE A C 1
ATOM 732 O O . PHE A 1 95 ? -2.623 -3.939 -0.633 1.00 98.69 95 PHE A O 1
ATOM 739 N N . ALA A 1 96 ? -3.095 -3.850 -2.827 1.00 98.38 96 ALA A N 1
ATOM 740 C CA . ALA A 1 96 ? -3.254 -5.289 -2.998 1.00 98.38 96 ALA A CA 1
ATOM 741 C C . ALA A 1 96 ? -1.979 -6.043 -2.586 1.00 98.38 96 ALA A C 1
ATOM 743 O O . ALA A 1 96 ? -2.066 -6.966 -1.774 1.00 98.38 96 ALA A O 1
ATOM 744 N N . LYS A 1 97 ? -0.799 -5.589 -3.033 1.00 97.94 97 LYS A N 1
ATOM 745 C CA . LYS A 1 97 ? 0.490 -6.175 -2.634 1.00 97.94 97 LYS A CA 1
ATOM 746 C C . LYS A 1 97 ? 0.762 -6.086 -1.138 1.00 97.94 97 LYS A C 1
ATOM 748 O O . LYS A 1 97 ? 1.263 -7.050 -0.568 1.00 97.94 97 LYS A O 1
ATOM 753 N N . ALA A 1 98 ? 0.392 -4.986 -0.480 1.00 98.19 98 ALA A N 1
ATOM 754 C CA . ALA A 1 98 ? 0.512 -4.880 0.976 1.00 98.19 98 ALA A CA 1
ATOM 755 C C . ALA A 1 98 ? -0.304 -5.973 1.695 1.00 98.19 98 ALA A C 1
ATOM 757 O O . ALA A 1 98 ? 0.180 -6.611 2.632 1.00 98.19 98 ALA A O 1
ATOM 758 N N . LEU A 1 99 ? -1.527 -6.244 1.233 1.00 98.12 99 LEU A N 1
ATOM 759 C CA . LEU A 1 99 ? -2.343 -7.322 1.794 1.00 98.12 99 LEU A CA 1
ATOM 760 C C . LEU A 1 99 ? -1.762 -8.711 1.490 1.00 98.12 99 LEU A C 1
ATOM 762 O O . LEU A 1 99 ? -1.801 -9.581 2.359 1.00 98.12 99 LEU A O 1
ATOM 766 N N . ASP A 1 100 ? -1.200 -8.910 0.298 1.00 96.19 100 ASP A N 1
ATOM 767 C CA . ASP A 1 100 ? -0.611 -10.188 -0.115 1.00 96.19 100 ASP A CA 1
ATOM 768 C C . ASP A 1 100 ? 0.630 -10.558 0.727 1.00 96.19 100 ASP A C 1
ATOM 770 O O . ASP A 1 100 ? 0.842 -11.734 1.018 1.00 96.19 100 ASP A O 1
ATOM 774 N N . VAL A 1 101 ? 1.396 -9.569 1.210 1.00 95.62 101 VAL A N 1
ATOM 775 C CA . VAL A 1 101 ? 2.550 -9.781 2.119 1.00 95.62 101 VAL A CA 1
ATOM 776 C C . VAL A 1 101 ? 2.185 -9.787 3.608 1.00 95.62 101 VAL A C 1
ATOM 778 O O . VAL A 1 101 ? 3.060 -9.761 4.485 1.00 95.62 101 VAL A O 1
ATOM 781 N N . GLY A 1 102 ? 0.886 -9.828 3.908 1.00 95.69 102 GLY A N 1
ATOM 782 C CA . GLY A 1 102 ? 0.370 -10.090 5.247 1.00 95.69 102 GLY A CA 1
ATOM 783 C C . GLY A 1 102 ? 0.156 -8.861 6.126 1.00 95.69 102 GLY A C 1
ATOM 784 O O . GLY A 1 102 ? 0.161 -9.001 7.349 1.00 95.69 102 GLY A O 1
ATOM 785 N N . PHE A 1 103 ? -0.046 -7.666 5.560 1.00 98.00 103 PHE A N 1
ATOM 786 C CA . PHE A 1 103 ? -0.592 -6.569 6.365 1.00 98.00 103 PHE A CA 1
ATOM 787 C C . PHE A 1 103 ? -1.954 -6.964 6.956 1.00 98.00 103 PHE A C 1
ATOM 789 O O . PHE A 1 103 ? -2.797 -7.556 6.273 1.00 98.00 103 PHE A O 1
ATOM 796 N N . ASP A 1 104 ? -2.208 -6.577 8.212 1.00 97.88 104 ASP A N 1
ATOM 797 C CA . ASP A 1 104 ? -3.564 -6.651 8.755 1.00 97.88 104 ASP A CA 1
ATOM 798 C C . ASP A 1 104 ? -4.496 -5.769 7.916 1.00 97.88 104 ASP A C 1
ATOM 800 O O . ASP A 1 104 ? -4.200 -4.607 7.637 1.00 97.88 104 ASP A O 1
ATOM 804 N N . ARG A 1 105 ? -5.639 -6.325 7.512 1.00 98.38 105 ARG A N 1
ATOM 805 C CA . ARG A 1 105 ? -6.536 -5.690 6.538 1.00 98.38 105 ARG A CA 1
ATOM 806 C C . ARG A 1 105 ? -7.120 -4.383 7.065 1.00 98.38 105 ARG A C 1
ATOM 808 O O . ARG A 1 105 ? -7.272 -3.434 6.304 1.00 98.38 105 ARG A O 1
ATOM 815 N N . TYR A 1 106 ? -7.448 -4.320 8.353 1.00 98.56 106 TYR A N 1
ATOM 816 C CA . TYR A 1 106 ? -8.061 -3.135 8.951 1.00 98.56 106 TYR A CA 1
ATOM 817 C C . TYR A 1 106 ? -7.014 -2.047 9.192 1.00 98.56 106 TYR A C 1
ATOM 819 O O . TYR A 1 106 ? -7.260 -0.869 8.917 1.00 98.56 106 TYR A O 1
ATOM 827 N N . HIS A 1 107 ? -5.823 -2.440 9.643 1.00 98.44 107 HIS A N 1
ATOM 828 C CA . HIS A 1 107 ? -4.690 -1.530 9.781 1.00 98.44 107 HIS A CA 1
ATOM 829 C C . HIS A 1 107 ? -4.266 -0.946 8.430 1.00 98.44 107 HIS A C 1
ATOM 831 O O . HIS A 1 107 ? -4.181 0.273 8.289 1.00 98.44 107 HIS A O 1
ATOM 837 N N . ALA A 1 108 ? -4.120 -1.789 7.404 1.00 98.44 108 ALA A N 1
ATOM 838 C CA . ALA A 1 108 ? -3.797 -1.358 6.048 1.00 98.44 108 ALA A CA 1
ATOM 839 C C . ALA A 1 108 ? -4.831 -0.364 5.509 1.00 98.44 108 ALA A C 1
ATOM 841 O O . ALA A 1 108 ? -4.446 0.698 5.028 1.00 98.44 108 ALA A O 1
ATOM 842 N N . VAL A 1 109 ? -6.137 -0.659 5.626 1.00 98.81 109 VAL A N 1
ATOM 843 C CA . VAL A 1 109 ? -7.206 0.273 5.209 1.00 98.81 109 VAL A CA 1
ATOM 844 C C . VAL A 1 109 ? -7.074 1.614 5.929 1.00 98.81 109 VAL A C 1
ATOM 846 O O . VAL A 1 109 ? -7.213 2.661 5.297 1.00 98.81 109 VAL A O 1
ATOM 849 N N . THR A 1 110 ? -6.781 1.598 7.231 1.00 98.69 110 THR A N 1
ATOM 850 C CA . THR A 1 110 ? -6.604 2.822 8.026 1.00 98.69 110 THR A CA 1
ATOM 851 C C . THR A 1 110 ? -5.436 3.657 7.497 1.00 98.69 110 THR A C 1
ATOM 853 O O . THR A 1 110 ? -5.601 4.854 7.264 1.00 98.69 110 THR A O 1
ATOM 856 N 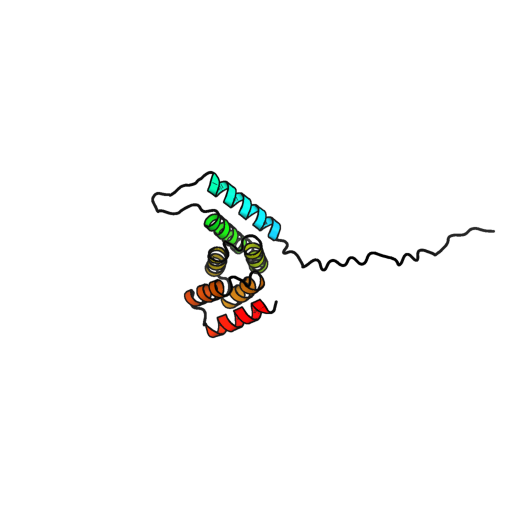N . LEU A 1 111 ? -4.272 3.035 7.274 1.00 98.25 111 LEU A N 1
ATOM 857 C CA . LEU A 1 111 ? -3.081 3.705 6.743 1.00 98.25 111 LEU A CA 1
ATOM 858 C C . LEU A 1 111 ? -3.305 4.237 5.328 1.00 98.25 111 LEU A C 1
ATOM 860 O O . LEU A 1 111 ? -3.039 5.404 5.060 1.00 98.25 111 LEU A O 1
ATOM 864 N N . ALA A 1 112 ? -3.827 3.400 4.434 1.00 98.44 112 ALA A N 1
ATOM 865 C CA . ALA A 1 112 ? -4.027 3.747 3.035 1.00 98.44 112 ALA A CA 1
ATOM 866 C C . ALA A 1 112 ? -5.058 4.868 2.865 1.00 98.44 112 ALA A C 1
ATOM 868 O O . ALA A 1 112 ? -4.842 5.795 2.085 1.00 98.44 112 ALA A O 1
ATOM 869 N N . THR A 1 113 ? -6.140 4.836 3.650 1.00 98.56 113 THR A N 1
ATOM 870 C CA . THR A 1 113 ? -7.148 5.905 3.663 1.00 98.56 113 THR A CA 1
ATOM 871 C C . THR A 1 113 ? -6.565 7.214 4.187 1.00 98.56 113 THR A C 1
ATOM 873 O O . THR A 1 113 ? -6.855 8.257 3.617 1.00 98.56 113 THR A O 1
ATOM 876 N N . ALA A 1 114 ? -5.720 7.178 5.223 1.00 97.81 114 ALA A N 1
ATOM 877 C CA . ALA A 1 114 ? -5.030 8.376 5.709 1.00 97.81 114 ALA A CA 1
ATOM 878 C C . ALA A 1 114 ? -4.037 8.930 4.668 1.00 97.81 114 ALA A C 1
ATOM 880 O O . ALA A 1 114 ? -3.961 10.136 4.452 1.00 97.81 114 ALA A O 1
ATOM 881 N N . ALA A 1 115 ? -3.298 8.050 3.986 1.00 96.81 115 ALA A N 1
ATOM 882 C CA . ALA A 1 115 ? -2.305 8.428 2.984 1.00 96.81 115 ALA A C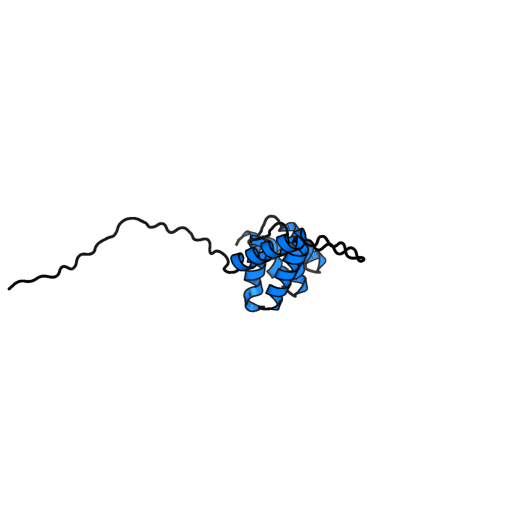A 1
ATOM 883 C C . ALA A 1 115 ? -2.939 9.019 1.715 1.00 96.81 115 ALA A C 1
ATOM 885 O O . ALA A 1 115 ? -2.443 10.005 1.169 1.00 96.81 115 ALA A O 1
ATOM 886 N N . TYR A 1 116 ? -4.030 8.413 1.237 1.00 97.38 116 TYR A N 1
ATOM 887 C CA . TYR A 1 116 ? -4.723 8.825 0.021 1.00 97.38 116 TYR A CA 1
ATOM 888 C C . TYR A 1 116 ? -6.241 8.560 0.112 1.00 97.38 116 TYR A C 1
ATOM 890 O O . TYR A 1 116 ? -6.739 7.567 -0.428 1.00 97.38 116 TYR A O 1
ATOM 898 N N . PRO A 1 117 ? -7.014 9.475 0.733 1.00 96.94 117 PRO A N 1
ATOM 899 C CA . PRO A 1 117 ? -8.445 9.273 0.993 1.00 96.94 117 PRO A CA 1
ATOM 900 C C . PRO A 1 117 ? -9.303 9.082 -0.263 1.00 96.94 117 PRO A C 1
ATOM 902 O O . PRO A 1 117 ? -10.375 8.489 -0.207 1.00 96.94 117 PRO A O 1
ATOM 905 N N . LYS A 1 118 ? -8.848 9.570 -1.424 1.00 97.44 118 LYS A N 1
ATOM 906 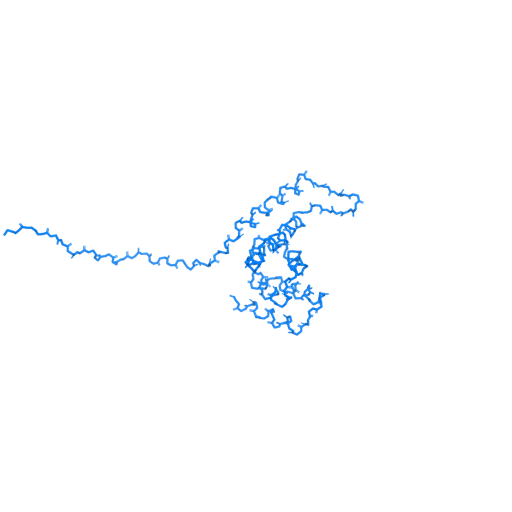C CA . LYS A 1 118 ? -9.618 9.500 -2.677 1.00 97.44 118 LYS A CA 1
ATOM 907 C C . LYS A 1 118 ? -9.844 8.067 -3.178 1.00 97.44 118 LYS A C 1
ATOM 909 O O . LYS A 1 118 ? -10.779 7.862 -3.944 1.00 97.44 118 LYS A O 1
ATOM 914 N N . ALA A 1 119 ? -9.027 7.100 -2.751 1.00 97.94 119 ALA A N 1
ATOM 915 C CA . ALA A 1 119 ? -9.159 5.685 -3.115 1.00 97.94 119 ALA A CA 1
ATOM 916 C C . ALA A 1 119 ? -9.725 4.810 -1.978 1.00 97.94 119 ALA A C 1
ATOM 918 O O . ALA A 1 119 ? -9.663 3.585 -2.044 1.00 97.94 119 ALA A O 1
ATOM 919 N N . GLU A 1 120 ? -10.307 5.410 -0.936 1.00 97.75 120 GLU A N 1
ATOM 920 C CA . GLU A 1 120 ? -10.807 4.680 0.238 1.00 97.75 120 GLU A CA 1
ATOM 921 C C . GLU A 1 120 ? -11.813 3.566 -0.089 1.00 97.75 120 GLU A C 1
ATOM 923 O O . GLU A 1 120 ? -11.772 2.498 0.521 1.00 97.75 120 GLU A O 1
ATOM 928 N N . ALA A 1 121 ? -12.682 3.780 -1.084 1.00 98.19 121 ALA A N 1
ATOM 929 C CA . ALA A 1 121 ? -13.653 2.781 -1.519 1.00 98.19 121 ALA A CA 1
ATOM 930 C C . ALA A 1 121 ? -12.951 1.554 -2.121 1.00 98.19 121 ALA A C 1
ATOM 932 O O . ALA A 1 121 ? -13.342 0.421 -1.842 1.00 98.19 121 ALA A O 1
ATOM 933 N N . THR A 1 122 ? -11.877 1.777 -2.881 1.00 98.25 122 THR A N 1
ATOM 934 C CA . THR A 1 122 ? -11.037 0.720 -3.451 1.00 98.25 122 THR A CA 1
ATOM 935 C C . THR A 1 122 ? -10.340 -0.075 -2.349 1.00 98.25 122 THR A C 1
ATOM 937 O O . THR A 1 122 ? -10.429 -1.302 -2.334 1.00 98.25 122 THR A O 1
ATOM 940 N N . TYR A 1 123 ? -9.719 0.593 -1.369 1.00 98.69 123 TYR A N 1
ATOM 941 C CA . TYR A 1 123 ? -9.063 -0.091 -0.245 1.00 98.69 123 TYR A CA 1
ATOM 942 C C . TYR A 1 123 ? -10.048 -0.932 0.568 1.00 98.69 123 TYR A C 1
ATOM 944 O O . TYR A 1 123 ? -9.774 -2.094 0.881 1.00 98.69 123 TYR A O 1
ATOM 952 N N . ALA A 1 124 ? -11.216 -0.363 0.877 1.00 98.62 124 ALA A N 1
ATOM 953 C CA . ALA A 1 124 ? -12.274 -1.056 1.593 1.00 98.62 124 ALA A CA 1
ATOM 954 C C . ALA A 1 124 ? -12.737 -2.307 0.832 1.00 98.62 124 ALA A C 1
ATOM 956 O O . ALA A 1 124 ? -12.790 -3.396 1.408 1.00 98.62 124 ALA A O 1
ATOM 957 N N . GLN A 1 125 ? -13.009 -2.176 -0.469 1.00 98.50 125 GLN A N 1
ATOM 958 C CA . GLN A 1 125 ? -13.457 -3.292 -1.296 1.00 98.50 125 GLN A CA 1
ATOM 959 C C . GLN A 1 125 ? -12.398 -4.397 -1.395 1.00 98.50 125 GLN A C 1
ATOM 961 O O . GLN A 1 125 ? -12.730 -5.571 -1.238 1.00 98.50 125 GLN A O 1
ATOM 966 N N . LEU A 1 126 ? -11.123 -4.052 -1.596 1.00 98.31 126 LEU A N 1
ATOM 967 C CA . LEU A 1 126 ? -10.031 -5.031 -1.669 1.00 98.31 126 LEU A CA 1
ATOM 968 C C . LEU A 1 126 ? -9.847 -5.797 -0.356 1.00 98.31 126 LEU A C 1
ATOM 970 O O . LEU A 1 126 ? -9.631 -7.011 -0.382 1.00 98.31 126 LEU A O 1
ATOM 974 N N . ALA A 1 127 ? -9.962 -5.112 0.785 1.00 98.56 127 ALA A N 1
ATOM 975 C CA . ALA A 1 127 ? -9.910 -5.747 2.096 1.00 98.56 127 ALA A CA 1
ATOM 976 C C . ALA A 1 127 ? -11.079 -6.726 2.295 1.00 98.56 127 ALA A C 1
ATOM 978 O O . ALA A 1 127 ? -10.861 -7.855 2.743 1.00 98.56 127 ALA A O 1
ATOM 979 N N . ILE A 1 128 ? -12.303 -6.327 1.926 1.00 98.56 128 ILE A N 1
ATOM 980 C CA . ILE A 1 128 ? -13.509 -7.168 2.025 1.00 98.56 128 ILE A CA 1
ATOM 981 C C . ILE A 1 128 ? -13.391 -8.398 1.122 1.00 98.56 128 ILE A C 1
ATOM 983 O O . ILE A 1 128 ? -13.618 -9.513 1.587 1.00 98.56 128 ILE A O 1
ATOM 987 N N . THR A 1 129 ? -12.967 -8.232 -0.134 1.00 97.75 129 THR A N 1
ATOM 988 C CA . THR A 1 129 ? -12.753 -9.351 -1.070 1.00 97.75 129 THR A CA 1
ATOM 989 C C . THR A 1 129 ? -11.704 -10.340 -0.548 1.00 97.75 129 THR A C 1
ATOM 991 O O . THR A 1 129 ? -11.796 -11.536 -0.804 1.00 97.75 129 THR A O 1
ATOM 994 N N . ARG A 1 130 ? -10.742 -9.871 0.257 1.00 96.94 130 ARG A N 1
ATOM 995 C CA . ARG A 1 130 ? -9.759 -10.713 0.960 1.00 96.94 130 ARG A CA 1
ATOM 996 C C . ARG A 1 130 ? -10.249 -11.232 2.321 1.00 96.94 130 ARG A C 1
ATOM 998 O O . ARG A 1 130 ? -9.451 -11.724 3.114 1.00 96.94 130 ARG A O 1
ATOM 1005 N N . GLY A 1 131 ? -11.548 -11.154 2.606 1.00 97.25 131 GLY A N 1
ATOM 1006 C CA . GLY A 1 131 ? -12.182 -11.739 3.790 1.00 97.25 131 GLY A CA 1
ATOM 1007 C C . GLY A 1 131 ? -12.176 -10.851 5.036 1.00 97.25 131 GLY A C 1
ATOM 1008 O O . GLY A 1 131 ? -12.247 -11.367 6.151 1.00 97.25 131 GLY A O 1
ATOM 1009 N N . ALA A 1 132 ? -12.027 -9.531 4.895 1.00 98.12 132 ALA A N 1
ATOM 1010 C CA . ALA A 1 132 ? -12.274 -8.604 5.999 1.00 98.12 132 ALA A CA 1
ATOM 1011 C C . ALA A 1 132 ? -13.782 -8.437 6.264 1.00 98.12 132 ALA A C 1
ATOM 1013 O O . ALA A 1 132 ? -14.589 -8.406 5.338 1.00 98.12 132 ALA A O 1
ATOM 1014 N N . ASP A 1 133 ? -14.154 -8.278 7.533 1.00 98.44 133 ASP A N 1
ATOM 1015 C CA . ASP A 1 133 ? -15.522 -7.952 7.939 1.00 98.44 133 ASP A CA 1
ATOM 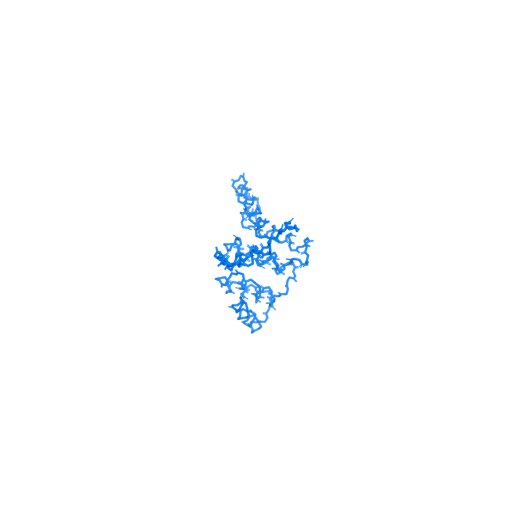1016 C C . ASP A 1 133 ? -15.888 -6.523 7.470 1.00 98.44 133 ASP A C 1
ATOM 1018 O O . ASP A 1 133 ? -15.200 -5.569 7.862 1.00 98.44 133 ASP A O 1
ATOM 1022 N N . PRO A 1 134 ? -16.969 -6.332 6.683 1.00 98.50 134 PRO A N 1
ATOM 1023 C CA . PRO A 1 134 ? -17.361 -5.018 6.162 1.00 98.50 134 PRO A CA 1
ATOM 1024 C C . PRO A 1 134 ? -17.605 -3.944 7.234 1.00 98.50 134 PRO A C 1
ATOM 1026 O O . PRO A 1 134 ? -17.314 -2.762 7.021 1.00 98.50 134 PRO A O 1
ATOM 1029 N N . THR A 1 135 ? -18.104 -4.329 8.411 1.00 98.19 135 THR A N 1
ATOM 1030 C CA . THR A 1 135 ? -18.381 -3.388 9.506 1.00 98.19 135 THR A CA 1
ATOM 1031 C C . THR A 1 135 ? -17.077 -2.880 10.113 1.00 98.19 135 THR A C 1
ATOM 1033 O O . THR A 1 135 ? -16.924 -1.682 10.361 1.00 98.19 135 THR A O 1
ATOM 1036 N N . LYS A 1 136 ? -16.089 -3.764 10.285 1.00 98.56 136 LYS A N 1
ATOM 1037 C CA . LYS A 1 136 ? -14.752 -3.384 10.765 1.00 98.56 136 LYS A CA 1
ATOM 1038 C C . LYS A 1 136 ? -13.978 -2.571 9.725 1.00 98.56 136 LYS A C 1
ATOM 1040 O O . LYS A 1 136 ? -13.299 -1.615 10.089 1.00 98.56 136 LYS A O 1
ATOM 1045 N N . VAL A 1 137 ? -14.131 -2.877 8.434 1.00 98.25 137 VAL A N 1
ATOM 1046 C CA . VAL A 1 137 ? -13.566 -2.061 7.342 1.00 98.25 137 VAL A CA 1
ATOM 1047 C C . VAL A 1 137 ? -14.151 -0.648 7.339 1.00 98.25 137 VAL A C 1
ATOM 1049 O O . VAL A 1 137 ? -13.406 0.319 7.191 1.00 98.25 137 VAL A O 1
ATOM 1052 N N . THR A 1 138 ? -15.456 -0.501 7.580 1.00 98.06 138 THR A N 1
ATOM 1053 C CA . THR A 1 138 ? -16.095 0.820 7.717 1.00 98.06 138 THR A CA 1
ATOM 1054 C C . THR A 1 138 ? -15.473 1.626 8.862 1.00 98.06 138 THR A C 1
ATOM 1056 O O . THR A 1 138 ? -15.171 2.809 8.696 1.00 98.06 138 THR A O 1
ATOM 1059 N N . GLN A 1 139 ? -15.217 0.988 10.010 1.00 98.25 139 GLN A N 1
ATOM 1060 C CA . GLN A 1 139 ? -14.559 1.635 11.151 1.00 98.25 139 GLN A CA 1
ATOM 1061 C C . GLN A 1 139 ? -13.112 2.033 10.831 1.00 98.25 139 GLN A C 1
ATOM 1063 O O . GLN A 1 139 ? -12.722 3.165 11.110 1.00 98.25 139 GLN A O 1
ATOM 1068 N N . ALA A 1 140 ? -12.342 1.141 10.202 1.00 98.25 140 ALA A N 1
ATOM 1069 C CA . ALA A 1 140 ? -10.968 1.403 9.770 1.00 98.25 140 ALA A CA 1
ATOM 1070 C C . ALA A 1 140 ? -10.883 2.568 8.770 1.00 98.25 140 ALA A C 1
ATOM 1072 O O . ALA A 1 140 ? -10.069 3.476 8.924 1.00 98.25 140 ALA A O 1
ATOM 1073 N N . THR A 1 141 ? -11.787 2.592 7.790 1.00 98.25 141 THR A N 1
ATOM 1074 C CA . THR A 1 141 ? -11.892 3.682 6.808 1.00 98.25 141 THR A CA 1
ATOM 1075 C C . THR A 1 141 ? -12.178 5.008 7.515 1.00 98.25 141 THR A C 1
ATOM 1077 O O . THR A 1 141 ? -11.477 5.999 7.317 1.00 98.25 141 THR A O 1
ATOM 1080 N N . ALA A 1 142 ? -13.164 5.027 8.419 1.00 97.88 142 ALA A N 1
ATOM 1081 C CA . ALA A 1 142 ? -13.493 6.215 9.201 1.00 97.88 142 ALA A CA 1
ATOM 1082 C C . ALA A 1 142 ? -12.345 6.668 10.121 1.00 97.88 142 ALA A C 1
ATOM 1084 O O . ALA A 1 142 ? -12.206 7.866 10.363 1.00 97.88 142 ALA A O 1
ATOM 1085 N N . ALA A 1 143 ? -11.535 5.740 10.637 1.00 97.62 143 ALA A N 1
ATOM 1086 C CA . ALA A 1 143 ? -10.343 6.056 11.416 1.00 97.62 143 ALA A CA 1
ATOM 1087 C C . ALA A 1 143 ? -9.251 6.698 10.547 1.00 97.62 143 ALA A C 1
ATOM 1089 O O . ALA A 1 143 ? -8.650 7.682 10.970 1.00 97.62 143 ALA A O 1
ATOM 1090 N N . GLY A 1 144 ? -9.041 6.196 9.327 1.00 96.25 144 GLY A N 1
ATOM 1091 C CA . GLY A 1 144 ? -8.072 6.753 8.381 1.00 96.25 144 GLY A CA 1
ATOM 1092 C C . GLY A 1 144 ? -8.386 8.195 7.978 1.00 96.25 144 GLY A C 1
ATOM 1093 O O . GLY A 1 144 ? -7.493 9.029 7.978 1.00 96.25 144 GLY A O 1
ATOM 1094 N N . ARG A 1 145 ? -9.664 8.530 7.746 1.00 95.19 145 ARG A N 1
ATOM 1095 C CA . ARG A 1 145 ? -10.101 9.903 7.403 1.00 95.19 145 ARG A CA 1
ATOM 1096 C C . ARG A 1 145 ? -9.830 10.959 8.484 1.00 95.19 145 ARG A C 1
ATOM 1098 O O . ARG A 1 145 ? -9.955 12.147 8.208 1.00 95.19 145 ARG A O 1
ATOM 1105 N N . LYS A 1 146 ? -9.596 10.536 9.729 1.00 89.81 146 LYS A N 1
ATOM 1106 C CA . LYS A 1 146 ? -9.422 11.427 10.890 1.00 89.81 146 LYS A CA 1
ATOM 1107 C C . LYS A 1 146 ? -7.955 11.718 11.216 1.00 89.81 146 LYS A C 1
ATOM 1109 O O . LYS A 1 146 ? -7.712 12.468 12.159 1.00 89.81 146 LYS A O 1
ATOM 1114 N N . LYS A 1 147 ? -7.021 11.074 10.519 1.00 79.44 147 LYS A N 1
ATOM 1115 C CA . LYS A 1 147 ? -5.582 11.305 10.655 1.00 79.44 147 LYS A CA 1
ATOM 1116 C C . LYS A 1 147 ? -5.140 12.413 9.712 1.00 79.44 147 LYS A C 1
ATOM 1118 O O . LYS A 1 147 ? -4.244 13.170 10.134 1.00 79.44 147 LYS A O 1
#

Sequence (147 aa):
MKHALPVLAACCSLWCGAAAAGETNPYNAYFQEALDQCRTLAKFNPQTDASGSYFSAEHCYAWQSQLAYEDNPQARDQYLTAALQVAPQYAEETFAKALDVGFDRYHAVTLATAAYPKAEATYAQLAITRGADPTKVTQATAAGRKK

pLDDT: mean 85.21, std 20.52, range [38.09, 98.81]